Protein AF-A0ABD2UK25-F1 (afdb_monomer_lite)

Foldseek 3Di:
DDDDDDDDDDDVVVVVVCVVVVVVVVVVVCCVVCVVVVVVVVVVVVVPDDDDDDDPDDDDDDDPDDPDLVVAPDDPVLNVLQDWAADPVAADPVVNGRTDGDQQQNLVSVPRPLLCVCAPDDAQEERDPCVVSCVVCVVSRRPPRDDHDYDHDDDPPDDDADDPPVNVPDDDDPPD

Organism: NCBI:txid62892

Secondary structure (DSSP, 8-state):
--------PPPHHHHHHHHHHHHHHHHHHHHHHHTTHHHHHHHHTTTT---------PPPP---S---TTSS---HHHHHHHSPEEPTTS-BTTTTBSEE--SSSGGGGG-HHHHHHHT-S-TTSBPP--HHHHHHHHHTT--S------BPPPPTTPPPPPPTTGGGT-PPPS--

Radius of gyration: 30.19 Å; chains: 1; bounding box: 59×105×62 Å

pLDDT: mean 75.69, std 19.97, range [31.75, 96.38]

InterPro domains:
  IPR053223 Probable Methyltransferase [PTHR44067] (61-176)

Sequence (176 aa):
MDSPHKPRSFSPNLFFFFLLVSSNLLTFIISNTFKHSSCYLYQQTYNSIDTDIPLVVQPAETRDDDIQASDLDLPSELRAFASPHKLPFGFSTNFDSDSIIPPVGHPCTRFPDLLRRYMSYRVNGSCPDDEILGQKLLLKGCEPLPRRRCRPAAQQEYVEPYPLPESLWTTPSDSS

Structure (mmCIF, N/CA/C/O backbone):
data_AF-A0ABD2UK25-F1
#
_entry.id   AF-A0ABD2UK25-F1
#
loop_
_atom_site.group_PDB
_atom_site.id
_atom_site.type_symbol
_atom_site.label_atom_id
_atom_site.label_alt_id
_atom_site.label_comp_id
_atom_site.label_asym_id
_atom_site.label_entity_id
_atom_site.label_seq_id
_atom_site.pdbx_PDB_ins_code
_atom_site.Cartn_x
_atom_site.Cartn_y
_atom_site.Cartn_z
_atom_site.occupancy
_atom_site.B_iso_or_equiv
_atom_site.auth_seq_id
_atom_site.auth_comp_id
_atom_site.auth_asym_id
_atom_site.auth_atom_id
_atom_site.pdbx_PDB_model_num
ATOM 1 N N . MET A 1 1 ? 38.759 -78.161 -11.069 1.00 40.31 1 MET A N 1
ATOM 2 C CA . MET A 1 1 ? 39.644 -77.010 -11.348 1.00 40.31 1 MET A CA 1
ATOM 3 C C . MET A 1 1 ? 38.785 -75.767 -11.256 1.00 40.31 1 MET A C 1
ATOM 5 O O . MET A 1 1 ? 38.178 -75.380 -12.246 1.00 40.31 1 MET A O 1
ATOM 9 N N . ASP A 1 2 ? 38.684 -75.202 -10.059 1.00 49.16 2 ASP A N 1
ATOM 10 C CA . ASP A 1 2 ? 37.863 -74.021 -9.804 1.00 49.16 2 ASP A CA 1
ATOM 11 C C . ASP A 1 2 ? 38.728 -72.768 -9.947 1.00 49.16 2 ASP A C 1
ATOM 13 O O . ASP A 1 2 ? 39.775 -72.630 -9.313 1.00 49.16 2 ASP A O 1
ATOM 17 N N . SER A 1 3 ? 38.321 -71.890 -10.862 1.00 59.50 3 SER A N 1
ATOM 18 C CA . SER A 1 3 ? 38.990 -70.622 -11.146 1.00 59.50 3 SER A CA 1
ATOM 19 C C . SER A 1 3 ? 38.610 -69.591 -10.074 1.00 59.50 3 SER A C 1
ATOM 21 O O . SER A 1 3 ? 37.417 -69.396 -9.832 1.00 59.50 3 SER A O 1
ATOM 23 N N . PRO A 1 4 ? 39.565 -68.907 -9.418 1.00 62.66 4 PRO A N 1
ATOM 24 C CA . PRO A 1 4 ? 39.225 -67.911 -8.415 1.00 62.66 4 PRO A CA 1
ATOM 25 C C . PRO A 1 4 ? 38.798 -66.602 -9.094 1.00 62.66 4 PRO A C 1
ATOM 27 O O . PRO A 1 4 ? 39.593 -65.918 -9.742 1.00 62.66 4 PRO A O 1
ATOM 30 N N . HIS A 1 5 ? 37.528 -66.229 -8.921 1.00 60.03 5 HIS A N 1
ATOM 31 C CA . HIS A 1 5 ? 37.009 -64.925 -9.328 1.00 60.03 5 HIS A CA 1
ATOM 32 C C . HIS A 1 5 ? 37.685 -63.800 -8.529 1.00 60.03 5 HIS A C 1
ATOM 34 O O . HIS A 1 5 ? 37.494 -63.656 -7.323 1.00 60.03 5 HIS A O 1
ATOM 40 N N . LYS A 1 6 ? 38.466 -62.972 -9.226 1.00 63.38 6 LYS A N 1
ATOM 41 C CA . LYS A 1 6 ? 39.074 -61.749 -8.691 1.00 63.38 6 LYS A CA 1
ATOM 42 C C . LYS A 1 6 ? 37.993 -60.665 -8.528 1.00 63.38 6 LYS A C 1
ATOM 44 O O . LYS A 1 6 ? 37.361 -60.319 -9.530 1.00 63.38 6 LYS A O 1
ATOM 49 N N . PRO A 1 7 ? 37.770 -60.094 -7.330 1.00 61.59 7 PRO A N 1
ATOM 50 C CA . PRO A 1 7 ? 36.804 -59.014 -7.169 1.00 61.59 7 PRO A CA 1
ATOM 51 C C . PRO A 1 7 ? 37.306 -57.748 -7.874 1.00 61.59 7 PRO A C 1
ATOM 53 O O . PRO A 1 7 ? 38.474 -57.360 -7.771 1.00 61.59 7 PRO A O 1
ATOM 56 N N . ARG A 1 8 ? 36.414 -57.117 -8.641 1.00 65.06 8 ARG A N 1
ATOM 57 C CA . ARG A 1 8 ? 36.687 -55.907 -9.423 1.00 65.06 8 ARG A CA 1
ATOM 58 C C . ARG A 1 8 ? 36.853 -54.733 -8.451 1.00 65.06 8 ARG A C 1
ATOM 60 O O . ARG A 1 8 ? 35.899 -54.349 -7.785 1.00 65.06 8 ARG 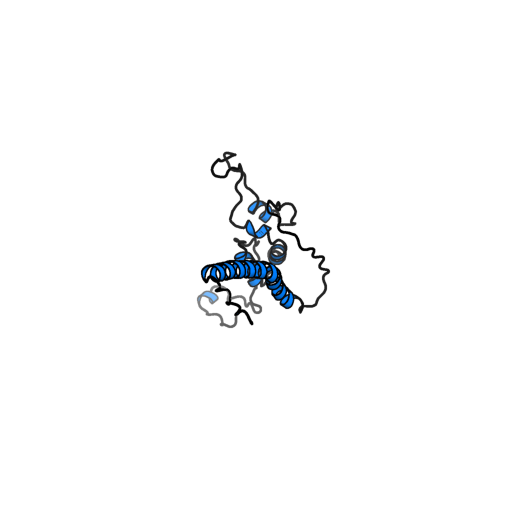A O 1
ATOM 67 N N . SER A 1 9 ? 38.069 -54.197 -8.349 1.00 64.31 9 SER A N 1
ATOM 68 C CA . SER A 1 9 ? 38.365 -53.032 -7.507 1.00 64.31 9 SER A CA 1
ATOM 69 C C . SER A 1 9 ? 37.620 -51.806 -8.040 1.00 64.31 9 SER A C 1
ATOM 71 O O . SER A 1 9 ? 37.816 -51.409 -9.192 1.00 64.31 9 SER A O 1
ATOM 73 N N . PHE A 1 10 ? 36.722 -51.246 -7.229 1.00 66.00 10 PHE A N 1
ATOM 74 C CA . PHE A 1 10 ? 35.981 -50.031 -7.555 1.00 66.00 10 PHE A CA 1
ATOM 75 C C . PHE A 1 10 ? 36.923 -48.824 -7.472 1.00 66.00 10 PHE A C 1
ATOM 77 O O . PHE A 1 10 ? 37.557 -48.592 -6.445 1.00 66.00 10 PHE A O 1
ATOM 84 N N . SER A 1 11 ? 37.025 -48.052 -8.557 1.00 79.12 11 SER A N 1
ATOM 85 C CA . SER A 1 11 ? 37.826 -46.824 -8.574 1.00 79.12 11 SER A CA 1
ATOM 86 C C . SER A 1 11 ? 37.190 -45.776 -7.647 1.00 79.12 11 SER A C 1
ATOM 88 O O . SER A 1 11 ? 36.025 -45.426 -7.862 1.00 79.12 11 SER A O 1
ATOM 90 N N . PRO A 1 12 ? 37.917 -45.232 -6.653 1.00 82.00 12 PRO A N 1
ATOM 91 C CA . PRO A 1 12 ? 37.366 -44.257 -5.708 1.00 82.00 12 PRO A CA 1
ATOM 92 C C . PRO A 1 12 ? 36.880 -42.982 -6.412 1.00 82.00 12 PRO A C 1
ATOM 94 O O . PRO A 1 12 ? 35.867 -42.409 -6.027 1.00 82.00 12 PRO A O 1
ATOM 97 N N . ASN A 1 13 ? 37.524 -42.588 -7.514 1.00 81.94 13 ASN A N 1
ATOM 98 C CA . ASN A 1 13 ? 37.123 -41.425 -8.311 1.00 81.94 13 ASN A CA 1
ATOM 99 C C . ASN A 1 13 ? 35.741 -41.602 -8.956 1.00 81.94 13 ASN A C 1
ATOM 101 O O . ASN A 1 13 ? 34.966 -40.652 -9.036 1.00 81.94 13 ASN A O 1
ATOM 105 N N . LEU A 1 14 ? 35.411 -42.826 -9.379 1.00 86.25 14 LEU A N 1
ATOM 106 C CA . LEU A 1 14 ? 34.099 -43.141 -9.942 1.00 86.25 14 LEU A CA 1
ATOM 107 C C . LEU A 1 14 ? 33.012 -43.055 -8.860 1.00 86.25 14 LEU A C 1
ATOM 109 O O . LEU A 1 14 ? 31.930 -42.533 -9.112 1.00 86.25 14 LEU A O 1
ATOM 113 N N . PHE A 1 15 ? 33.321 -43.509 -7.643 1.00 87.62 15 PHE A N 1
ATOM 114 C CA . PHE A 1 15 ? 32.422 -43.403 -6.494 1.00 87.62 15 PHE A CA 1
ATOM 115 C C . PHE A 1 15 ? 32.132 -41.942 -6.115 1.00 87.62 15 PHE A C 1
ATOM 117 O O . PHE A 1 15 ? 30.970 -41.582 -5.942 1.00 87.62 15 PHE A O 1
ATOM 124 N N . PHE A 1 16 ? 33.154 -41.078 -6.066 1.00 90.50 16 PHE A N 1
ATOM 125 C CA . PHE A 1 16 ? 32.960 -39.646 -5.802 1.00 90.50 16 PHE A CA 1
ATOM 126 C C . PHE A 1 16 ? 32.147 -38.948 -6.892 1.00 90.50 16 PHE A C 1
ATOM 128 O O . PHE A 1 16 ? 31.302 -38.112 -6.577 1.00 90.50 16 PHE A O 1
ATOM 135 N N . PHE A 1 17 ? 32.355 -39.314 -8.160 1.00 91.75 17 PHE A N 1
ATOM 136 C CA . PHE A 1 17 ? 31.560 -38.780 -9.263 1.00 91.75 17 PHE A CA 1
ATOM 137 C C . PHE A 1 17 ? 30.083 -39.174 -9.134 1.00 91.75 17 PHE A C 1
ATOM 139 O O . PHE A 1 17 ? 29.209 -38.314 -9.229 1.00 91.75 17 PHE A O 1
ATOM 146 N N . PHE A 1 18 ? 29.795 -40.448 -8.840 1.00 92.88 18 PHE A N 1
ATOM 147 C CA . PHE A 1 18 ? 28.425 -40.897 -8.594 1.00 92.88 18 PHE A CA 1
ATOM 148 C C . PHE A 1 18 ? 27.793 -40.201 -7.389 1.00 92.88 18 PHE A C 1
ATOM 150 O O . PHE A 1 18 ? 26.651 -39.771 -7.506 1.00 92.88 18 PHE A O 1
ATOM 157 N N . LEU A 1 19 ? 28.527 -40.018 -6.285 1.00 93.38 19 LEU A N 1
ATOM 158 C CA . LEU A 1 19 ? 28.047 -39.269 -5.118 1.00 93.38 19 LEU A CA 1
ATOM 159 C C . LEU A 1 19 ? 27.708 -37.812 -5.452 1.00 93.38 19 LEU A C 1
ATOM 161 O O . LEU A 1 19 ? 26.673 -37.306 -5.018 1.00 93.38 19 LEU A O 1
ATOM 165 N N . LEU A 1 20 ? 28.560 -37.135 -6.227 1.00 94.12 20 LEU A N 1
ATOM 166 C CA . LEU A 1 20 ? 28.322 -35.756 -6.653 1.00 94.12 20 LEU A CA 1
ATOM 167 C C . LEU A 1 20 ? 27.072 -35.663 -7.528 1.00 94.12 20 LEU A C 1
ATOM 169 O O . LEU A 1 20 ? 26.199 -34.837 -7.265 1.00 94.12 20 LEU A O 1
ATOM 173 N N . VAL A 1 21 ? 26.954 -36.524 -8.538 1.00 94.25 21 VAL A N 1
ATOM 174 C CA . VAL A 1 21 ? 25.808 -36.510 -9.455 1.00 94.25 21 VAL A CA 1
ATOM 175 C C . VAL A 1 21 ? 24.521 -36.900 -8.730 1.00 94.25 21 VAL A C 1
ATOM 177 O O . VAL A 1 21 ? 23.510 -36.222 -8.893 1.00 94.25 21 VAL A O 1
ATOM 180 N N . SER A 1 22 ? 24.544 -37.932 -7.881 1.00 92.81 22 SER A N 1
ATOM 181 C CA . SER A 1 22 ? 23.357 -38.367 -7.142 1.00 92.81 22 SER A CA 1
ATOM 182 C C . SER A 1 22 ? 22.902 -37.330 -6.124 1.00 92.81 22 SER A C 1
ATOM 184 O O . SER A 1 22 ? 21.705 -37.122 -5.985 1.00 92.81 22 SER A O 1
ATOM 186 N N . SER A 1 23 ? 23.831 -36.657 -5.435 1.00 94.12 23 SER A N 1
ATOM 187 C CA . SER A 1 23 ? 23.497 -35.603 -4.471 1.00 94.12 23 SER A CA 1
ATOM 188 C C . SER A 1 23 ? 22.835 -34.406 -5.159 1.00 94.12 23 SER A C 1
ATOM 190 O O . SER A 1 23 ? 21.764 -33.978 -4.738 1.00 94.12 23 SER A O 1
ATOM 192 N N . ASN A 1 24 ? 23.402 -33.927 -6.273 1.00 89.62 24 ASN A N 1
ATOM 193 C CA . ASN A 1 24 ? 22.835 -32.810 -7.037 1.00 89.62 24 ASN A CA 1
ATOM 194 C C . ASN A 1 24 ? 21.500 -33.166 -7.717 1.00 89.62 24 ASN A C 1
ATOM 196 O O . ASN A 1 24 ? 20.594 -32.338 -7.802 1.00 89.62 24 ASN A O 1
ATOM 200 N N . LEU A 1 25 ? 21.347 -34.407 -8.189 1.00 93.19 25 LEU A N 1
ATOM 201 C CA . LEU A 1 25 ? 20.084 -34.877 -8.756 1.00 93.19 25 LEU A CA 1
ATOM 202 C C . LEU A 1 25 ? 19.011 -35.033 -7.671 1.00 93.19 25 LEU A C 1
ATOM 204 O O . LEU A 1 25 ? 17.861 -34.653 -7.880 1.00 93.19 25 LEU A O 1
ATOM 208 N N . LEU A 1 26 ? 19.387 -35.544 -6.496 1.00 90.44 26 LEU A N 1
ATOM 209 C CA . LEU A 1 26 ? 18.488 -35.677 -5.356 1.00 90.44 26 LEU A CA 1
ATOM 210 C C . LEU A 1 26 ? 18.026 -34.305 -4.854 1.00 90.44 26 LEU A C 1
ATOM 212 O O . LEU A 1 26 ? 16.835 -34.125 -4.624 1.00 90.44 26 LEU A O 1
ATOM 216 N N . THR A 1 27 ? 18.919 -33.316 -4.740 1.00 87.12 27 THR A N 1
ATOM 217 C CA . THR A 1 27 ? 18.532 -31.948 -4.357 1.00 87.12 27 THR A CA 1
ATOM 218 C C . THR A 1 27 ? 17.627 -31.293 -5.397 1.00 87.12 27 THR A C 1
ATOM 220 O O . THR A 1 27 ? 16.666 -30.624 -5.015 1.00 87.12 27 THR A O 1
ATOM 223 N N . PHE A 1 28 ? 17.854 -31.518 -6.695 1.00 83.06 28 PHE A N 1
ATOM 224 C CA . PHE A 1 28 ? 16.953 -31.054 -7.755 1.00 83.06 28 PHE A CA 1
ATOM 225 C C . PHE A 1 28 ? 15.563 -31.705 -7.668 1.00 83.06 28 PHE A C 1
ATOM 227 O O . PHE A 1 28 ? 14.553 -31.007 -7.775 1.00 83.06 28 PHE A O 1
ATOM 234 N N . ILE A 1 29 ? 15.491 -33.019 -7.431 1.00 84.31 29 ILE A N 1
ATOM 235 C CA . ILE A 1 29 ? 14.219 -33.740 -7.278 1.00 84.31 29 ILE A CA 1
ATOM 236 C C . ILE A 1 29 ? 13.487 -33.258 -6.023 1.00 84.31 29 ILE A C 1
ATOM 238 O O . ILE A 1 29 ? 12.331 -32.869 -6.132 1.00 84.31 29 ILE A O 1
ATOM 242 N N . ILE A 1 30 ? 14.159 -33.193 -4.868 1.00 79.06 30 ILE A N 1
ATOM 243 C CA . ILE A 1 30 ? 13.594 -32.676 -3.610 1.00 79.06 30 ILE A CA 1
ATOM 244 C C . ILE A 1 30 ? 13.101 -31.236 -3.801 1.00 79.06 30 ILE A C 1
ATOM 246 O O . ILE A 1 30 ? 11.985 -30.906 -3.424 1.00 79.06 30 ILE A O 1
ATOM 250 N N . SER A 1 31 ? 13.869 -30.364 -4.449 1.00 73.12 31 SER A N 1
ATOM 251 C CA . SER A 1 31 ? 13.436 -28.976 -4.659 1.00 73.12 31 SER A CA 1
ATOM 252 C C . SER A 1 31 ? 12.188 -28.880 -5.539 1.00 73.12 31 SER A C 1
ATOM 254 O O . SER A 1 31 ? 11.350 -28.015 -5.311 1.00 73.12 31 SER A O 1
ATOM 256 N N . ASN A 1 32 ? 12.031 -29.762 -6.528 1.00 67.06 32 ASN A N 1
ATOM 257 C CA . ASN A 1 32 ? 10.848 -29.776 -7.391 1.00 67.06 32 ASN A CA 1
ATOM 258 C C . ASN A 1 32 ? 9.639 -30.461 -6.738 1.00 67.06 32 ASN A C 1
ATOM 260 O O . ASN A 1 32 ? 8.513 -30.009 -6.931 1.00 67.06 32 ASN A O 1
ATOM 264 N N . THR A 1 33 ? 9.846 -31.504 -5.930 1.00 68.50 33 THR A N 1
ATOM 265 C CA . THR A 1 33 ? 8.757 -32.196 -5.224 1.00 68.50 33 THR A CA 1
ATOM 266 C C . THR A 1 33 ? 8.276 -31.411 -4.002 1.00 68.50 33 THR A C 1
ATOM 268 O O . THR A 1 33 ? 7.072 -31.296 -3.781 1.00 68.50 33 THR A O 1
ATOM 271 N N . PHE A 1 34 ? 9.183 -30.787 -3.242 1.00 57.84 34 PHE A N 1
ATOM 272 C CA . PHE A 1 34 ? 8.847 -30.001 -2.049 1.00 57.84 34 PHE A CA 1
ATOM 273 C C . PHE A 1 34 ? 8.444 -28.550 -2.342 1.00 57.84 34 PHE A C 1
ATOM 275 O O . PHE A 1 34 ? 7.822 -27.927 -1.480 1.00 57.84 34 PHE A O 1
ATOM 282 N N . LYS A 1 35 ? 8.668 -28.023 -3.557 1.00 53.44 35 LYS A N 1
ATOM 283 C CA . LYS A 1 35 ? 8.042 -26.757 -3.994 1.00 53.44 35 LYS A CA 1
ATOM 284 C C . LYS A 1 35 ? 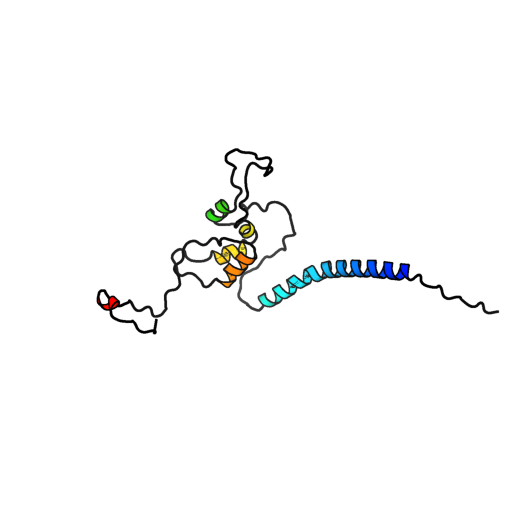6.507 -26.808 -3.942 1.00 53.44 35 LYS A C 1
ATOM 286 O O . LYS A 1 35 ? 5.888 -25.768 -3.743 1.00 53.44 35 LYS A O 1
ATOM 291 N N . HIS A 1 36 ? 5.902 -27.999 -4.009 1.00 49.06 36 HIS A N 1
ATOM 292 C CA . HIS A 1 36 ? 4.469 -28.185 -3.749 1.00 49.06 36 HIS A CA 1
ATOM 293 C C . HIS A 1 36 ? 4.108 -28.287 -2.254 1.00 49.06 36 HIS A C 1
ATOM 295 O O . HIS A 1 36 ? 2.992 -27.944 -1.871 1.00 49.06 36 HIS A O 1
ATOM 301 N N . SER A 1 37 ? 5.031 -28.707 -1.381 1.00 49.56 37 SER A N 1
ATOM 302 C CA . SER A 1 37 ? 4.729 -28.953 0.039 1.00 49.56 37 SER A CA 1
ATOM 303 C C . SER A 1 37 ? 4.737 -27.685 0.895 1.00 49.56 37 SER A C 1
ATOM 305 O O . SER A 1 37 ? 3.966 -27.602 1.851 1.00 49.56 37 SER A O 1
ATOM 307 N N . SER A 1 38 ? 5.557 -26.683 0.560 1.00 45.75 38 SER A N 1
ATOM 308 C CA . SER A 1 38 ? 5.567 -25.407 1.296 1.00 45.75 38 SER A CA 1
ATOM 309 C C . SER A 1 38 ? 4.277 -24.598 1.099 1.00 45.75 38 SER A C 1
ATOM 311 O O . SER A 1 38 ? 3.934 -23.786 1.954 1.00 45.75 38 SER A O 1
ATOM 313 N N . CYS A 1 39 ? 3.523 -24.848 0.018 1.00 48.75 39 CYS A N 1
ATOM 314 C CA . CYS A 1 39 ? 2.164 -24.315 -0.139 1.00 48.75 39 CYS A CA 1
ATOM 315 C C . CYS A 1 39 ? 1.115 -25.115 0.652 1.00 48.75 39 CYS A C 1
ATOM 317 O O . CYS A 1 39 ? 0.160 -24.528 1.158 1.00 48.75 39 CYS A O 1
ATOM 319 N N . TYR A 1 40 ? 1.302 -26.428 0.827 1.00 44.50 40 TYR A N 1
ATOM 320 C CA . TYR A 1 40 ? 0.295 -27.285 1.463 1.00 44.50 40 TYR A CA 1
ATOM 321 C C . TYR A 1 40 ? 0.131 -27.027 2.971 1.00 44.50 40 TYR A C 1
ATOM 323 O O . TYR A 1 40 ? -0.979 -27.117 3.495 1.00 44.50 40 TYR A O 1
ATOM 331 N N . LEU A 1 41 ? 1.204 -26.639 3.673 1.00 40.31 41 LEU A N 1
ATOM 332 C CA . LEU A 1 41 ? 1.106 -26.256 5.090 1.00 40.31 41 LEU A CA 1
ATOM 333 C C . LEU A 1 41 ? 0.521 -24.852 5.307 1.00 40.31 41 LEU A C 1
ATOM 335 O O . LEU A 1 41 ? -0.067 -24.608 6.357 1.00 40.31 41 LEU A O 1
ATOM 339 N N . TYR A 1 42 ? 0.609 -23.950 4.321 1.00 46.66 42 TYR A N 1
ATOM 340 C CA . TYR A 1 42 ? -0.107 -22.669 4.377 1.00 46.66 42 TYR A CA 1
ATOM 341 C C . TYR A 1 42 ? -1.616 -22.851 4.142 1.00 46.66 42 TYR A C 1
ATOM 343 O O . TYR A 1 42 ? -2.421 -22.114 4.703 1.00 46.66 42 TYR A O 1
ATOM 351 N N . GLN A 1 43 ? -2.019 -23.857 3.353 1.00 40.78 43 GLN A N 1
ATOM 352 C CA . GLN A 1 43 ? -3.435 -24.183 3.142 1.00 40.78 43 GLN A CA 1
ATOM 353 C C . GLN A 1 43 ? -4.095 -24.844 4.362 1.00 40.78 43 GLN A C 1
ATOM 355 O O . GLN A 1 43 ? -5.276 -24.606 4.607 1.00 40.78 43 GLN A O 1
ATOM 360 N N . GLN A 1 44 ? -3.370 -25.633 5.163 1.00 38.88 44 GLN A N 1
ATOM 361 C CA . GLN A 1 44 ? -3.981 -26.331 6.305 1.00 38.88 44 GLN A CA 1
ATOM 362 C C . GLN A 1 44 ? -4.433 -25.403 7.443 1.00 38.88 44 GLN A C 1
ATOM 364 O O . GLN A 1 44 ? -5.410 -25.718 8.114 1.00 38.88 44 GLN A O 1
ATOM 369 N N . THR A 1 45 ? -3.800 -24.245 7.644 1.00 35.91 45 THR A N 1
ATOM 370 C CA . THR A 1 45 ? -4.217 -23.285 8.685 1.00 35.91 45 THR A CA 1
ATOM 371 C C . THR A 1 45 ? -5.393 -22.394 8.277 1.00 35.91 45 THR A C 1
ATOM 373 O O . THR A 1 45 ? -5.973 -21.746 9.144 1.00 35.91 45 THR A O 1
ATOM 376 N N . TYR A 1 46 ? -5.795 -22.382 6.999 1.00 42.50 46 TYR A N 1
ATOM 377 C CA . TYR A 1 46 ? -6.925 -21.578 6.505 1.00 42.50 46 TYR A CA 1
ATOM 378 C C . TYR A 1 46 ? -8.244 -22.364 6.385 1.00 42.50 46 TYR A C 1
ATOM 380 O O . TYR A 1 46 ? -9.300 -21.757 6.246 1.00 42.50 46 TYR A O 1
ATOM 388 N N . ASN A 1 47 ? -8.203 -23.699 6.480 1.00 35.66 47 ASN A N 1
ATOM 389 C CA . ASN A 1 47 ? -9.380 -24.564 6.316 1.00 35.66 47 ASN A CA 1
ATOM 390 C C . ASN A 1 47 ? -10.196 -24.787 7.606 1.00 35.66 47 ASN A C 1
ATOM 392 O O . ASN A 1 47 ? -11.208 -25.479 7.560 1.00 35.66 47 ASN A O 1
ATOM 396 N N . SER A 1 48 ? -9.786 -24.220 8.746 1.00 37.91 48 SER A N 1
ATOM 397 C CA . SER A 1 48 ? -10.520 -24.350 10.020 1.00 37.91 48 SER A CA 1
ATOM 398 C C . SER A 1 48 ? -11.411 -23.149 10.355 1.00 37.91 48 SER A C 1
ATOM 400 O O . SER A 1 48 ? -11.967 -23.103 11.448 1.00 37.91 48 SER A O 1
ATOM 402 N N . ILE A 1 49 ? -11.556 -22.174 9.451 1.00 39.72 49 ILE A N 1
ATOM 403 C CA . ILE A 1 49 ? -12.515 -21.075 9.616 1.00 39.72 49 ILE A CA 1
ATOM 404 C C . ILE A 1 49 ? -13.582 -21.229 8.535 1.00 39.72 49 ILE A C 1
ATOM 406 O O . ILE A 1 49 ? -13.486 -20.696 7.434 1.00 39.72 49 ILE A O 1
ATOM 410 N N . ASP A 1 50 ? -14.563 -22.053 8.881 1.00 36.59 50 ASP A N 1
ATOM 411 C CA . ASP A 1 50 ? -15.830 -22.224 8.187 1.00 36.59 50 ASP A CA 1
ATOM 412 C C . ASP A 1 50 ? -16.628 -20.911 8.244 1.00 36.59 50 ASP A C 1
ATOM 414 O O . ASP A 1 50 ? -16.870 -20.382 9.331 1.00 36.59 50 ASP A O 1
ATOM 418 N N . THR A 1 51 ? -16.942 -20.335 7.079 1.00 37.12 51 THR A N 1
ATOM 419 C CA . THR A 1 51 ? -18.197 -19.620 6.761 1.00 37.12 51 THR A CA 1
ATOM 420 C C . THR A 1 51 ? -18.170 -19.123 5.303 1.00 37.12 51 THR A C 1
ATOM 422 O O . THR A 1 51 ? -17.540 -18.122 4.966 1.00 37.12 51 THR A O 1
ATOM 425 N N . ASP A 1 52 ? -18.844 -19.891 4.441 1.00 44.72 52 ASP A N 1
ATOM 426 C CA . ASP A 1 52 ? -19.548 -19.534 3.193 1.00 44.72 52 ASP A CA 1
ATOM 427 C C . ASP A 1 52 ? -19.070 -18.341 2.336 1.00 44.72 52 ASP A C 1
ATOM 429 O O . ASP A 1 52 ? -19.615 -17.249 2.470 1.00 44.72 52 ASP A O 1
ATOM 433 N N . ILE A 1 53 ? -18.207 -18.579 1.327 1.00 35.50 53 ILE A N 1
ATOM 434 C CA . ILE A 1 53 ? -18.197 -17.863 0.019 1.00 35.50 53 ILE A CA 1
ATOM 435 C C . ILE A 1 53 ? -17.624 -18.812 -1.071 1.00 35.50 53 ILE A C 1
ATOM 437 O O . ILE A 1 53 ? -16.580 -19.424 -0.830 1.00 35.50 53 ILE A O 1
ATOM 441 N N . PRO A 1 54 ? -18.231 -18.964 -2.274 1.00 36.06 54 PRO A N 1
ATOM 442 C CA . PRO A 1 54 ? -17.760 -19.919 -3.280 1.00 36.06 54 PRO A CA 1
ATOM 443 C C . PRO A 1 54 ? -16.449 -19.446 -3.927 1.00 36.06 54 PRO A C 1
ATOM 445 O O . PRO A 1 54 ? -16.399 -18.430 -4.618 1.00 36.06 54 PRO A O 1
ATOM 448 N N . LEU A 1 55 ? -15.378 -20.210 -3.704 1.00 35.69 55 LEU A N 1
ATOM 449 C CA . LEU A 1 55 ? -14.026 -19.939 -4.184 1.00 35.69 55 LEU A CA 1
ATOM 450 C C . LEU A 1 55 ? -13.761 -20.763 -5.458 1.00 35.69 55 LEU A C 1
ATOM 452 O O . LEU A 1 55 ? -13.320 -21.909 -5.395 1.00 35.69 55 LEU A O 1
ATOM 456 N N . VAL A 1 56 ? -14.036 -20.198 -6.636 1.00 39.12 56 VAL A N 1
ATOM 457 C CA . VAL A 1 56 ? -13.485 -20.735 -7.891 1.00 39.12 56 VAL A CA 1
ATOM 458 C C . VAL A 1 56 ? -12.041 -20.250 -7.985 1.00 39.12 56 VAL A C 1
ATOM 460 O O . VAL A 1 56 ? -11.785 -19.122 -8.394 1.00 39.12 56 VAL A O 1
ATOM 463 N N . VAL A 1 57 ? -11.092 -21.089 -7.570 1.00 40.03 57 VAL A N 1
ATOM 464 C CA . VAL A 1 57 ? -9.655 -20.862 -7.776 1.00 40.03 57 VAL A CA 1
ATOM 465 C C . VAL A 1 57 ? -9.148 -21.886 -8.774 1.00 40.03 57 VAL A C 1
ATOM 467 O O . VAL A 1 57 ? -9.064 -23.075 -8.477 1.00 40.03 57 VAL A O 1
ATOM 470 N N . GLN A 1 58 ? -8.799 -21.408 -9.965 1.00 34.66 58 GLN A N 1
ATOM 471 C CA . GLN A 1 58 ? -7.837 -22.093 -10.821 1.00 34.66 58 GLN A CA 1
ATOM 472 C C . GLN A 1 58 ? -6.440 -2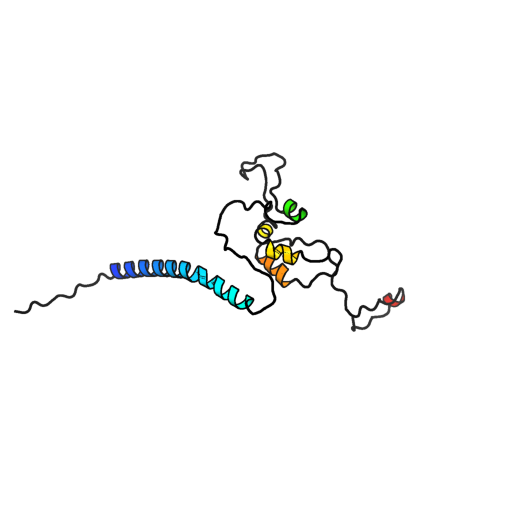1.532 -10.507 1.00 34.66 58 GLN A C 1
ATOM 474 O O . GLN A 1 58 ? -6.316 -20.322 -10.294 1.00 34.66 58 GLN A O 1
ATOM 479 N N . PRO A 1 59 ? -5.387 -22.367 -10.454 1.00 36.75 59 PRO A N 1
ATOM 480 C CA . PRO A 1 59 ? -4.030 -21.892 -10.233 1.00 36.75 59 PRO A CA 1
ATOM 481 C C . PRO A 1 59 ? -3.504 -21.260 -11.526 1.00 36.75 59 PRO A C 1
ATOM 483 O O . PRO A 1 59 ? -3.388 -21.936 -12.545 1.00 36.75 59 PRO A O 1
ATOM 486 N N . ALA A 1 60 ? -3.194 -19.964 -11.487 1.00 34.50 60 ALA A N 1
ATOM 487 C CA . ALA A 1 60 ? -2.517 -19.287 -12.583 1.00 34.50 60 ALA A CA 1
ATOM 488 C C . ALA A 1 60 ? -1.032 -19.683 -12.599 1.00 34.50 60 ALA A C 1
ATOM 490 O O . ALA A 1 60 ? -0.308 -19.486 -11.620 1.00 34.50 60 ALA A O 1
ATOM 491 N N . GLU A 1 61 ? -0.608 -20.260 -13.720 1.00 31.75 61 GLU A N 1
ATOM 492 C CA . GLU A 1 61 ? 0.785 -20.530 -14.057 1.00 31.75 61 GLU A CA 1
ATOM 493 C C . GLU A 1 61 ? 1.609 -19.235 -14.091 1.00 31.75 61 GLU A C 1
ATOM 495 O O . GLU A 1 61 ? 1.133 -18.175 -14.500 1.00 31.75 61 GLU A O 1
ATOM 500 N N . THR A 1 62 ? 2.875 -19.347 -13.692 1.00 40.19 62 THR A N 1
ATOM 501 C CA . THR A 1 62 ? 3.926 -18.345 -13.900 1.00 40.19 62 THR A CA 1
ATOM 502 C C . THR A 1 62 ? 3.955 -17.899 -15.363 1.00 40.19 62 THR A C 1
ATOM 504 O O . THR A 1 62 ? 4.391 -18.650 -16.235 1.00 40.19 62 THR A O 1
ATOM 507 N N . ARG A 1 63 ? 3.516 -16.665 -15.616 1.00 33.88 63 ARG A N 1
ATOM 508 C CA . ARG A 1 63 ? 3.843 -15.905 -16.821 1.00 33.88 63 ARG A CA 1
ATOM 509 C C . ARG A 1 63 ? 4.630 -14.673 -16.400 1.00 33.88 63 ARG A C 1
ATOM 511 O O . ARG A 1 63 ? 4.117 -13.832 -15.663 1.00 33.88 63 ARG A O 1
ATOM 518 N N . ASP A 1 64 ? 5.886 -14.642 -16.829 1.00 43.09 64 ASP A N 1
ATOM 519 C CA . ASP A 1 64 ? 6.641 -13.406 -16.976 1.00 43.09 64 ASP A CA 1
ATOM 520 C C . ASP A 1 64 ? 5.934 -12.502 -18.002 1.00 43.09 64 ASP A C 1
ATOM 522 O O . ASP A 1 64 ? 5.232 -12.983 -18.893 1.00 43.09 64 ASP A O 1
ATOM 526 N N . ASP A 1 65 ? 6.160 -11.203 -17.827 1.00 40.28 65 ASP A N 1
ATOM 527 C CA . ASP A 1 65 ? 5.742 -10.072 -18.657 1.00 40.28 65 ASP A CA 1
ATOM 528 C C . ASP A 1 65 ? 4.297 -9.567 -18.488 1.00 40.28 65 ASP A C 1
ATOM 530 O O . ASP A 1 65 ? 3.314 -10.111 -18.981 1.00 40.28 65 ASP A O 1
ATOM 534 N N . ASP A 1 66 ? 4.227 -8.432 -17.785 1.00 43.41 66 ASP A N 1
ATOM 535 C CA . ASP A 1 66 ? 3.210 -7.391 -17.929 1.00 43.41 66 ASP A CA 1
ATOM 536 C C . ASP A 1 66 ? 1.753 -7.849 -17.731 1.00 43.41 66 ASP A C 1
ATOM 538 O O . ASP A 1 66 ? 0.905 -7.749 -18.619 1.00 43.41 66 ASP A O 1
ATOM 542 N N . ILE A 1 67 ? 1.406 -8.275 -16.504 1.00 46.28 67 ILE A N 1
ATOM 543 C CA . ILE A 1 67 ? 0.017 -8.123 -16.043 1.00 46.28 67 ILE A CA 1
ATOM 544 C C . ILE A 1 67 ? -0.224 -6.623 -15.912 1.00 46.28 67 ILE A C 1
ATOM 546 O O . ILE A 1 67 ? -0.033 -6.004 -14.862 1.00 46.28 67 ILE A O 1
ATOM 550 N N . GLN A 1 68 ? -0.598 -6.046 -17.043 1.00 49.16 68 GLN A N 1
ATOM 551 C CA . GLN A 1 68 ? -1.027 -4.682 -17.204 1.00 49.16 68 GLN A CA 1
ATOM 552 C C . GLN A 1 68 ? -2.067 -4.426 -16.110 1.00 49.16 68 GLN A C 1
ATOM 554 O O . GLN A 1 68 ? -3.097 -5.101 -16.031 1.00 49.16 68 GLN A O 1
ATOM 559 N N . ALA A 1 69 ? -1.797 -3.454 -15.234 1.00 49.72 69 ALA A N 1
ATOM 560 C CA . ALA A 1 69 ? -2.669 -3.061 -14.120 1.00 49.72 69 ALA A CA 1
ATOM 561 C C . ALA A 1 69 ? -4.104 -2.661 -14.556 1.00 49.72 69 ALA A C 1
ATOM 563 O O . ALA A 1 69 ? -4.914 -2.239 -13.730 1.00 49.72 69 ALA A O 1
ATOM 564 N N . SER A 1 70 ? -4.412 -2.764 -15.854 1.00 49.16 70 SER A N 1
ATOM 565 C CA . SER A 1 70 ? -5.709 -2.588 -16.486 1.00 49.16 70 SER A CA 1
ATOM 566 C C . SER A 1 70 ? -6.740 -3.665 -16.141 1.00 49.16 70 SER A C 1
ATOM 568 O O . SER A 1 70 ? -7.906 -3.292 -16.041 1.00 49.16 70 SER A O 1
ATOM 570 N N . ASP A 1 71 ? -6.345 -4.929 -15.928 1.00 56.50 71 ASP A N 1
ATOM 571 C CA . ASP A 1 71 ? -7.294 -6.053 -15.734 1.00 56.50 71 ASP A CA 1
ATOM 572 C C . ASP A 1 71 ? -7.738 -6.251 -14.272 1.00 56.50 71 ASP A C 1
ATOM 574 O O . ASP A 1 71 ? -8.695 -6.953 -13.958 1.00 56.50 71 ASP A O 1
ATOM 578 N N . LEU A 1 72 ? -7.063 -5.580 -13.341 1.00 64.06 72 LEU A N 1
ATOM 579 C CA . LEU A 1 72 ? -7.441 -5.587 -11.936 1.00 64.06 72 LEU A CA 1
ATOM 580 C C . LEU A 1 72 ? -8.321 -4.375 -11.645 1.00 64.06 72 LEU A C 1
ATOM 582 O O . LEU A 1 72 ? -7.936 -3.244 -11.959 1.00 64.06 72 LEU A O 1
ATOM 586 N N . ASP A 1 73 ? -9.472 -4.606 -11.010 1.00 73.56 73 ASP A N 1
ATOM 587 C CA . ASP A 1 73 ? -10.366 -3.576 -10.458 1.00 73.56 73 ASP A CA 1
ATOM 588 C C . ASP A 1 73 ? -9.685 -2.859 -9.273 1.00 73.56 73 ASP A C 1
ATOM 590 O O . ASP A 1 73 ? -9.997 -3.048 -8.096 1.00 73.56 73 ASP A O 1
ATOM 594 N N . LEU A 1 74 ? -8.615 -2.132 -9.597 1.00 77.44 74 LEU A N 1
ATOM 595 C CA . LEU A 1 74 ? -7.810 -1.327 -8.697 1.00 77.44 74 LEU A CA 1
ATOM 596 C C . LEU A 1 74 ? -8.330 0.116 -8.719 1.00 77.44 74 LEU A C 1
ATOM 598 O O . LEU A 1 74 ? -8.682 0.625 -9.788 1.00 77.44 74 LEU A O 1
ATOM 602 N N . PRO A 1 75 ? -8.290 0.824 -7.577 1.00 81.50 75 PRO A N 1
ATOM 603 C CA . PRO A 1 75 ? -8.624 2.240 -7.524 1.00 81.50 75 PRO A CA 1
ATOM 604 C C . PRO A 1 75 ? -7.797 3.048 -8.528 1.00 81.50 75 PRO A C 1
ATOM 606 O O . PRO A 1 75 ? -6.588 2.840 -8.662 1.00 81.50 75 PRO A O 1
ATOM 609 N N . SER A 1 76 ? -8.433 4.024 -9.175 1.00 84.06 76 SER A N 1
ATOM 610 C CA . SER A 1 76 ? -7.799 4.895 -10.173 1.00 84.06 76 SER A CA 1
ATOM 611 C C . SER A 1 76 ? -6.551 5.612 -9.648 1.00 84.06 76 SER A C 1
ATOM 613 O O . SER A 1 76 ? -5.575 5.734 -10.378 1.00 84.06 76 SER A O 1
ATOM 615 N N . GLU A 1 77 ? -6.552 6.019 -8.376 1.00 83.25 77 GLU A N 1
ATOM 616 C CA . GLU A 1 77 ? -5.424 6.674 -7.694 1.00 83.25 77 GLU A CA 1
ATOM 617 C C . GLU A 1 77 ? -4.176 5.779 -7.686 1.00 83.25 77 GLU A C 1
ATOM 619 O O . GLU A 1 77 ? -3.071 6.205 -8.012 1.00 83.25 77 GLU A O 1
ATOM 624 N N . LEU A 1 78 ? -4.366 4.508 -7.316 1.00 83.56 78 LEU A N 1
ATOM 625 C CA . LEU A 1 78 ? -3.283 3.540 -7.217 1.00 83.56 78 LEU A CA 1
ATOM 626 C C . LEU A 1 78 ? -2.817 3.117 -8.603 1.00 83.56 78 LEU A C 1
ATOM 628 O O . LEU A 1 78 ? -1.622 2.942 -8.817 1.00 83.56 78 LEU A O 1
ATOM 632 N N . ARG A 1 79 ? -3.752 2.982 -9.549 1.00 84.56 79 ARG A N 1
ATOM 633 C CA . ARG A 1 79 ? -3.417 2.727 -10.947 1.00 84.56 79 ARG A CA 1
ATOM 634 C C . ARG A 1 79 ? -2.559 3.861 -11.500 1.00 84.56 79 ARG A C 1
ATOM 636 O O . ARG A 1 79 ? -1.518 3.574 -12.069 1.00 84.56 79 ARG A O 1
ATOM 643 N N . ALA A 1 80 ? -2.941 5.118 -11.276 1.00 86.75 80 ALA A N 1
ATOM 644 C CA . ALA A 1 80 ? -2.149 6.272 -11.687 1.00 86.75 80 ALA A CA 1
ATOM 645 C C . ALA A 1 80 ? -0.755 6.244 -11.045 1.00 86.75 80 ALA A C 1
ATOM 647 O O . ALA A 1 80 ? 0.239 6.336 -11.758 1.00 86.75 80 ALA A O 1
ATOM 648 N N . PHE A 1 81 ? -0.677 6.011 -9.731 1.00 86.31 81 PHE A N 1
ATOM 649 C CA . PHE A 1 81 ? 0.591 5.958 -9.005 1.00 86.31 81 PHE A CA 1
ATOM 650 C C . PHE A 1 81 ? 1.514 4.824 -9.466 1.00 86.31 81 PHE A C 1
ATOM 652 O O . PHE A 1 81 ? 2.697 5.062 -9.653 1.00 86.31 81 PHE A O 1
ATOM 659 N N . ALA A 1 82 ? 1.002 3.606 -9.656 1.00 85.81 82 ALA A N 1
ATOM 660 C CA . ALA A 1 82 ? 1.811 2.434 -9.999 1.00 85.81 82 ALA A CA 1
ATOM 661 C C . ALA A 1 82 ? 2.050 2.262 -11.511 1.00 85.81 82 ALA A C 1
ATOM 663 O O . ALA A 1 82 ? 2.847 1.407 -11.911 1.00 85.81 82 ALA A O 1
ATOM 664 N N . SER A 1 83 ? 1.339 3.026 -12.349 1.00 87.19 83 SER A N 1
ATOM 665 C CA . SER A 1 83 ? 1.461 2.960 -13.807 1.00 87.19 83 SER A CA 1
ATOM 666 C C . SER A 1 83 ? 2.762 3.588 -14.328 1.00 87.19 83 SER A C 1
ATOM 668 O O . SER A 1 83 ? 3.351 4.446 -13.662 1.00 87.19 83 SER A O 1
ATOM 670 N N . PRO A 1 84 ? 3.220 3.192 -15.529 1.00 90.69 84 PRO A N 1
ATOM 671 C CA . PRO A 1 84 ? 4.355 3.836 -16.181 1.00 90.69 84 PRO A CA 1
ATOM 672 C C . PRO A 1 84 ? 4.090 5.330 -16.431 1.00 90.69 84 PRO A C 1
ATOM 674 O O . PRO A 1 84 ? 3.084 5.703 -17.035 1.00 90.69 84 PRO A O 1
ATOM 677 N N . HIS A 1 85 ? 5.014 6.189 -16.004 1.00 91.75 85 HIS A N 1
ATOM 678 C CA . HIS A 1 85 ? 4.950 7.638 -16.204 1.00 91.75 85 HIS A CA 1
ATOM 679 C C . HIS A 1 85 ? 5.827 8.051 -17.383 1.00 91.75 85 HIS A C 1
ATOM 681 O O . HIS A 1 85 ? 6.996 7.680 -17.439 1.00 91.75 85 HIS A O 1
ATOM 687 N N . LYS A 1 86 ? 5.301 8.844 -18.320 1.00 94.75 86 LYS A N 1
ATOM 688 C CA . LYS A 1 86 ? 6.082 9.321 -19.472 1.00 94.75 86 LYS A CA 1
ATOM 689 C C . LYS A 1 86 ? 7.230 10.234 -19.034 1.00 94.75 86 LYS A C 1
ATOM 691 O O . LYS A 1 86 ? 7.062 11.097 -18.173 1.00 94.75 86 LYS A O 1
ATOM 696 N N . LEU A 1 87 ? 8.390 10.049 -19.656 1.00 94.56 87 LEU A N 1
ATOM 697 C CA . LEU A 1 87 ? 9.569 10.877 -19.431 1.00 94.56 87 LEU A CA 1
ATOM 698 C C . LEU A 1 87 ? 9.399 12.245 -20.119 1.00 94.56 87 LEU A C 1
ATOM 700 O O . LEU A 1 87 ? 8.906 12.304 -21.248 1.00 94.56 87 LEU A O 1
ATOM 704 N N . PRO A 1 88 ? 9.849 13.351 -19.494 1.00 94.06 88 PRO A N 1
ATOM 705 C CA . PRO A 1 88 ? 9.643 14.704 -20.022 1.00 94.06 88 PRO A CA 1
ATOM 706 C C . PRO A 1 88 ? 10.345 14.953 -21.365 1.00 94.06 88 PRO A C 1
ATOM 708 O O . PRO A 1 88 ? 9.904 15.798 -22.138 1.00 94.06 88 PRO A O 1
ATOM 711 N N . PHE A 1 89 ? 11.419 14.212 -21.654 1.00 94.62 89 PHE A N 1
ATOM 712 C CA . PHE A 1 89 ? 12.199 14.326 -22.891 1.00 94.62 89 PHE A CA 1
ATOM 713 C C . PHE A 1 89 ? 11.997 13.138 -23.847 1.00 94.62 89 PHE A C 1
ATOM 715 O O . PHE A 1 89 ? 12.753 12.986 -24.802 1.00 94.62 89 PHE A O 1
ATOM 722 N N . GLY A 1 90 ? 10.985 12.297 -23.608 1.00 94.75 90 GLY A N 1
ATOM 723 C CA . GLY A 1 90 ? 10.732 11.098 -24.405 1.00 94.75 90 GLY A CA 1
ATOM 724 C C . GLY A 1 90 ? 11.728 9.973 -24.122 1.00 94.75 90 GLY A C 1
ATOM 725 O O . GLY A 1 90 ? 12.104 9.739 -22.974 1.00 94.75 90 GLY A O 1
ATOM 726 N N . PHE A 1 91 ? 12.118 9.244 -25.168 1.00 96.38 91 PHE A N 1
ATOM 727 C CA . PHE A 1 91 ? 12.957 8.053 -25.055 1.00 96.38 91 PHE A CA 1
ATOM 728 C C . PHE A 1 91 ? 14.337 8.362 -24.456 1.00 96.38 91 PHE A C 1
ATOM 730 O O . PHE A 1 91 ? 15.040 9.264 -24.914 1.00 96.38 91 PHE A O 1
ATOM 737 N N . SER A 1 92 ? 14.749 7.574 -23.462 1.00 94.44 92 SER A N 1
ATOM 738 C CA . SER A 1 92 ? 16.080 7.648 -22.864 1.00 94.44 92 SER A CA 1
ATOM 739 C C . SER A 1 92 ? 16.818 6.327 -23.030 1.00 94.44 92 SER A C 1
ATOM 741 O O . SER A 1 92 ? 16.319 5.283 -22.625 1.00 94.44 92 SER A O 1
ATOM 743 N N . THR A 1 93 ? 18.056 6.378 -23.522 1.00 95.00 93 THR A N 1
ATOM 744 C CA . THR A 1 93 ? 18.928 5.197 -23.640 1.00 95.00 93 THR A CA 1
ATOM 745 C C . THR A 1 93 ? 19.297 4.577 -22.289 1.00 95.00 93 THR A C 1
ATOM 747 O O . THR A 1 93 ? 19.674 3.416 -22.244 1.00 95.00 93 THR A O 1
ATOM 750 N N . ASN A 1 94 ? 19.195 5.327 -21.183 1.00 91.75 94 ASN A N 1
ATOM 751 C CA . ASN A 1 94 ? 19.484 4.812 -19.838 1.00 91.75 94 ASN A CA 1
ATOM 752 C C . ASN A 1 94 ? 18.374 3.893 -19.311 1.00 91.75 94 ASN A C 1
ATOM 754 O O . ASN A 1 94 ? 18.647 2.984 -18.534 1.00 91.75 94 ASN A O 1
ATOM 758 N N . PHE A 1 95 ? 17.128 4.162 -19.710 1.00 89.75 95 PHE A N 1
ATOM 759 C CA . PHE A 1 95 ? 15.943 3.405 -19.298 1.00 89.75 95 PHE A CA 1
ATOM 760 C C . PHE A 1 95 ? 15.402 2.506 -20.415 1.00 89.75 95 PHE A C 1
ATOM 762 O O . PHE A 1 95 ? 14.413 1.813 -20.195 1.00 89.75 95 PHE A O 1
ATOM 769 N N . ASP A 1 96 ? 16.008 2.574 -21.605 1.00 94.31 96 ASP A N 1
ATOM 770 C CA . ASP A 1 96 ? 15.578 1.907 -22.841 1.00 94.31 96 ASP A CA 1
ATOM 771 C C . ASP A 1 96 ? 14.069 2.050 -23.119 1.00 94.31 96 ASP A C 1
ATOM 773 O O . ASP A 1 96 ? 13.384 1.144 -23.586 1.00 94.31 96 ASP A O 1
ATOM 777 N N . SER A 1 97 ? 13.507 3.199 -22.743 1.00 95.06 97 SER A N 1
ATOM 778 C CA . SER A 1 97 ? 12.068 3.446 -22.772 1.00 95.06 97 SER A CA 1
ATOM 779 C C . SER A 1 97 ? 11.763 4.942 -22.726 1.00 95.06 97 SER A C 1
ATOM 781 O O . SER A 1 97 ? 12.611 5.771 -22.386 1.00 95.06 97 SER A O 1
ATOM 783 N N . ASP A 1 98 ? 10.533 5.302 -23.099 1.00 95.62 98 ASP A N 1
ATOM 784 C CA . ASP A 1 98 ? 9.990 6.664 -23.005 1.00 95.62 98 ASP A CA 1
ATOM 785 C C . ASP A 1 98 ? 9.135 6.880 -21.742 1.00 95.62 98 ASP A C 1
ATOM 787 O O . ASP A 1 98 ? 8.481 7.915 -21.585 1.00 95.62 98 ASP A O 1
ATOM 791 N N . SER A 1 99 ? 9.128 5.899 -20.837 1.00 94.25 99 SER A N 1
ATOM 792 C CA . SER A 1 99 ? 8.365 5.921 -19.595 1.00 94.25 99 SER A CA 1
ATOM 793 C C . SER A 1 99 ? 9.121 5.231 -18.470 1.00 94.25 99 SER A C 1
ATOM 795 O O . SER A 1 99 ? 9.868 4.293 -18.708 1.00 94.25 99 SER A O 1
ATOM 797 N N . ILE A 1 100 ? 8.908 5.679 -17.241 1.00 92.19 100 ILE A N 1
ATOM 798 C CA . ILE A 1 100 ? 9.504 5.102 -16.044 1.00 92.19 100 ILE A CA 1
ATOM 799 C C . ILE A 1 100 ? 8.421 4.452 -15.187 1.00 92.19 100 ILE A C 1
ATOM 801 O O . ILE A 1 100 ? 7.378 5.052 -14.918 1.00 92.19 100 ILE A O 1
ATOM 805 N N . ILE A 1 101 ? 8.669 3.218 -14.751 1.00 89.75 101 ILE A N 1
ATOM 806 C CA . ILE A 1 101 ? 7.819 2.535 -13.776 1.00 89.75 101 ILE A CA 1
ATOM 807 C C . ILE A 1 101 ? 8.313 2.930 -12.380 1.00 89.75 101 ILE A C 1
ATOM 809 O O . ILE A 1 101 ? 9.496 2.738 -12.083 1.00 89.75 101 ILE A O 1
ATOM 813 N N . PRO A 1 102 ? 7.452 3.484 -11.514 1.00 87.31 102 PRO A N 1
ATOM 814 C CA . PRO A 1 102 ? 7.859 3.834 -10.164 1.00 87.31 102 PRO A CA 1
ATOM 815 C C . PRO A 1 102 ? 8.213 2.555 -9.390 1.00 87.31 102 PRO A C 1
ATOM 817 O O . PRO A 1 102 ? 7.393 1.646 -9.317 1.00 87.31 102 PRO A O 1
ATOM 820 N N . PRO A 1 103 ? 9.414 2.448 -8.794 1.00 82.44 103 PRO A N 1
ATOM 821 C CA . PRO A 1 103 ? 9.799 1.243 -8.052 1.00 82.44 103 PRO A CA 1
ATOM 822 C C . PRO A 1 103 ? 8.995 1.099 -6.753 1.00 82.44 103 PRO A C 1
ATOM 824 O O . PRO A 1 103 ? 8.739 -0.004 -6.274 1.00 82.44 103 PRO A O 1
ATOM 827 N N . VAL A 1 104 ? 8.585 2.237 -6.200 1.00 82.81 104 VAL A N 1
ATOM 828 C CA . VAL A 1 104 ? 7.798 2.372 -4.980 1.00 82.81 104 VAL A CA 1
ATOM 829 C C . VAL A 1 104 ? 6.340 2.020 -5.292 1.00 82.81 104 VAL A C 1
ATOM 831 O O . VAL A 1 104 ? 5.753 2.553 -6.228 1.00 82.81 104 VAL A O 1
ATOM 834 N N . GLY A 1 105 ? 5.757 1.093 -4.533 1.00 82.12 105 GLY A N 1
ATOM 835 C CA . GLY A 1 105 ? 4.351 0.685 -4.618 1.00 82.12 105 GLY A CA 1
ATOM 836 C C . GLY A 1 105 ? 3.968 -0.143 -5.849 1.00 82.12 105 GLY A C 1
ATOM 837 O O . GLY A 1 105 ? 2.886 -0.726 -5.867 1.00 82.12 105 GLY A O 1
ATOM 838 N N . HIS A 1 106 ? 4.839 -0.289 -6.850 1.00 86.94 106 HIS A N 1
ATOM 839 C CA . HIS A 1 106 ? 4.571 -1.159 -7.997 1.00 86.94 106 HIS A CA 1
ATOM 840 C C . HIS A 1 106 ? 4.329 -2.631 -7.612 1.00 86.94 106 HIS A C 1
ATOM 842 O O . HIS A 1 106 ? 3.386 -3.220 -8.138 1.00 86.94 106 HIS A O 1
ATOM 848 N N . PRO A 1 107 ? 5.047 -3.236 -6.640 1.00 88.56 107 PRO A N 1
ATOM 849 C CA . PRO A 1 107 ? 4.744 -4.597 -6.197 1.00 88.56 107 PRO A CA 1
ATOM 850 C C . PRO A 1 107 ? 3.322 -4.784 -5.642 1.00 88.56 107 PRO A C 1
ATOM 852 O O . PRO A 1 107 ? 2.816 -5.906 -5.671 1.00 88.56 107 PRO A O 1
ATOM 855 N N . CYS A 1 108 ? 2.647 -3.717 -5.183 1.00 85.62 108 CYS A N 1
ATOM 856 C CA . CYS A 1 108 ? 1.265 -3.784 -4.692 1.00 85.62 108 CYS A CA 1
ATOM 857 C C . CYS A 1 108 ? 0.295 -4.358 -5.733 1.00 85.62 108 CYS A C 1
ATOM 859 O O . CYS A 1 108 ? -0.649 -5.062 -5.373 1.00 85.62 108 CYS A O 1
ATOM 861 N N . THR A 1 109 ? 0.512 -4.060 -7.020 1.00 86.31 109 THR A N 1
ATOM 862 C CA . THR A 1 109 ? -0.396 -4.459 -8.109 1.00 86.31 109 THR A CA 1
ATOM 863 C C . THR A 1 109 ? -0.433 -5.972 -8.306 1.00 86.31 109 THR A C 1
ATOM 865 O O . THR A 1 109 ? -1.424 -6.499 -8.798 1.00 86.31 109 THR A O 1
ATOM 868 N N . ARG A 1 110 ? 0.596 -6.692 -7.837 1.00 88.75 110 ARG A N 1
ATOM 869 C CA . ARG A 1 110 ? 0.662 -8.158 -7.887 1.00 88.75 110 ARG A CA 1
ATOM 870 C C . ARG A 1 110 ? -0.178 -8.851 -6.814 1.00 88.75 110 ARG A C 1
ATOM 872 O O . ARG A 1 110 ? -0.334 -10.067 -6.866 1.00 88.75 110 ARG A O 1
ATOM 879 N N . PHE A 1 111 ? -0.719 -8.110 -5.842 1.00 89.62 111 PHE A N 1
ATOM 880 C CA . PHE A 1 111 ? -1.497 -8.663 -4.724 1.00 89.62 111 PHE A CA 1
ATOM 881 C C . PHE A 1 111 ? -2.882 -8.007 -4.597 1.00 89.62 111 PHE A C 1
ATOM 883 O O . PHE A 1 111 ? -3.221 -7.473 -3.534 1.00 89.62 111 PHE A O 1
ATOM 890 N N . PRO A 1 112 ? -3.712 -8.055 -5.654 1.00 86.62 112 PRO A N 1
ATOM 891 C CA . PRO A 1 112 ? -4.979 -7.328 -5.716 1.00 86.62 112 PRO A CA 1
ATOM 892 C C . PRO A 1 112 ? -5.977 -7.747 -4.634 1.00 86.62 112 PRO A C 1
ATOM 894 O O . PRO A 1 112 ? -6.716 -6.904 -4.138 1.00 86.62 112 PRO A O 1
ATOM 897 N N . ASP A 1 113 ? -5.987 -9.014 -4.216 1.00 89.12 113 ASP A N 1
ATOM 898 C CA . ASP A 1 113 ? -6.911 -9.493 -3.180 1.00 89.12 113 ASP A CA 1
ATOM 899 C C . ASP A 1 113 ? -6.572 -8.942 -1.792 1.00 89.12 113 ASP A C 1
ATOM 901 O O . ASP A 1 113 ? -7.453 -8.470 -1.069 1.00 89.12 113 ASP A O 1
ATOM 905 N N . LEU A 1 114 ? -5.283 -8.963 -1.426 1.00 90.62 114 LEU A N 1
ATOM 906 C CA . LEU A 1 114 ? -4.803 -8.402 -0.159 1.00 90.62 114 LEU A CA 1
ATOM 907 C C . LEU A 1 114 ? -5.028 -6.896 -0.120 1.00 90.62 114 LEU A C 1
ATOM 909 O O . LEU A 1 114 ? -5.476 -6.359 0.889 1.00 90.62 114 LEU A O 1
ATOM 913 N N . LEU A 1 115 ? -4.756 -6.237 -1.241 1.00 89.62 115 LEU A N 1
ATOM 914 C CA . LEU A 1 115 ? -4.964 -4.815 -1.407 1.00 89.62 115 LEU A CA 1
ATOM 915 C C . LEU A 1 115 ? -6.451 -4.438 -1.311 1.00 89.62 115 LEU A C 1
ATOM 917 O O . LEU A 1 115 ? -6.789 -3.523 -0.569 1.00 89.62 115 LEU A O 1
ATOM 921 N N . ARG A 1 116 ? -7.353 -5.160 -1.993 1.00 88.00 116 ARG A N 1
ATOM 922 C CA . ARG A 1 116 ? -8.806 -4.928 -1.903 1.00 88.00 116 ARG A CA 1
ATOM 923 C C . ARG A 1 116 ? -9.308 -5.053 -0.467 1.00 88.00 116 ARG A C 1
ATOM 925 O O . ARG A 1 116 ? -10.090 -4.218 -0.027 1.00 88.00 116 ARG A O 1
ATOM 932 N N . ARG A 1 117 ? -8.816 -6.047 0.280 1.00 90.38 117 ARG A N 1
ATOM 933 C CA . ARG A 1 117 ? -9.142 -6.217 1.704 1.00 90.38 117 ARG A CA 1
ATOM 934 C C . ARG A 1 117 ? -8.553 -5.101 2.573 1.00 90.38 117 ARG A C 1
ATOM 936 O O . ARG A 1 117 ? -9.224 -4.618 3.471 1.00 90.38 117 ARG A O 1
ATOM 943 N N . TYR A 1 118 ? -7.329 -4.656 2.301 1.00 90.94 118 TYR A N 1
ATOM 944 C CA . TYR A 1 118 ? -6.711 -3.546 3.038 1.00 90.94 118 TYR A CA 1
ATOM 945 C C . TYR A 1 118 ? -7.455 -2.227 2.801 1.00 90.94 118 TYR A C 1
ATOM 947 O O . TYR A 1 118 ? -7.587 -1.384 3.682 1.00 90.94 118 TYR A O 1
ATOM 955 N N . MET A 1 119 ? -8.007 -2.064 1.602 1.00 88.19 119 MET A N 1
ATOM 956 C CA . MET A 1 119 ? -8.752 -0.877 1.206 1.00 88.19 119 MET A CA 1
ATOM 957 C C . MET A 1 119 ? -10.255 -0.947 1.515 1.00 88.19 119 MET A C 1
ATOM 959 O O . MET A 1 119 ? -10.967 0.015 1.228 1.00 88.19 119 MET A O 1
ATOM 963 N N . SER A 1 120 ? -10.762 -2.027 2.125 1.00 88.06 120 SER A N 1
ATOM 964 C CA . SER A 1 120 ? -12.194 -2.215 2.408 1.00 88.06 120 SER A CA 1
ATOM 965 C C . SER A 1 120 ? -12.665 -1.487 3.676 1.00 88.06 120 SER A C 1
ATOM 967 O O . SER A 1 120 ? -13.370 -2.055 4.509 1.00 88.06 120 SER A O 1
ATOM 969 N N . TYR A 1 121 ? -12.268 -0.228 3.848 1.00 87.56 121 TYR A N 1
ATOM 970 C CA . TYR A 1 121 ? -12.668 0.608 4.979 1.00 87.56 121 TYR A CA 1
ATOM 971 C C . TYR A 1 121 ? -13.501 1.805 4.521 1.00 87.56 121 TYR A C 1
ATOM 973 O O . TYR A 1 121 ? -13.453 2.251 3.373 1.00 87.56 121 TYR A O 1
ATOM 981 N N . ARG A 1 122 ? -14.266 2.375 5.454 1.00 88.44 122 ARG A N 1
ATOM 982 C CA . ARG A 1 122 ? -15.055 3.576 5.186 1.00 88.44 122 ARG A CA 1
ATOM 983 C C . ARG A 1 122 ? -14.156 4.809 5.251 1.00 88.44 122 ARG A C 1
ATOM 985 O O . ARG A 1 122 ? -13.604 5.123 6.304 1.00 88.44 122 ARG A O 1
ATOM 992 N N . VAL A 1 123 ? -14.045 5.548 4.147 1.00 88.19 123 VAL A N 1
ATOM 993 C CA . VAL A 1 123 ? -13.345 6.846 4.121 1.00 88.19 123 VAL A CA 1
ATOM 994 C C . VAL A 1 123 ? -13.989 7.792 5.139 1.00 88.19 123 VAL A C 1
ATOM 996 O O . VAL A 1 123 ? -15.215 7.847 5.240 1.00 88.19 123 VAL A O 1
ATOM 999 N N . ASN A 1 124 ? -13.171 8.509 5.916 1.00 88.12 124 ASN A N 1
ATOM 1000 C CA . ASN A 1 124 ? -13.595 9.320 7.068 1.00 88.12 124 ASN A CA 1
ATOM 1001 C C . ASN A 1 124 ? -14.299 8.536 8.201 1.00 88.12 124 ASN A C 1
ATOM 1003 O O . ASN A 1 124 ? -14.737 9.140 9.176 1.00 88.12 124 ASN A O 1
ATOM 1007 N N . GLY A 1 125 ? -14.423 7.213 8.111 1.00 88.06 125 GLY A N 1
ATOM 1008 C CA . GLY A 1 125 ? -14.891 6.369 9.210 1.00 88.06 125 GLY A CA 1
ATOM 1009 C C . GLY A 1 125 ? -13.781 6.071 10.216 1.00 88.06 125 GLY A C 1
ATOM 1010 O O . GLY A 1 125 ? -12.676 6.607 10.106 1.00 88.06 125 GLY A O 1
ATOM 1011 N N . SER A 1 126 ? -14.076 5.187 11.169 1.00 88.25 126 SER A N 1
ATOM 1012 C CA . SER A 1 126 ? -13.050 4.590 12.028 1.00 88.25 126 SER A CA 1
ATOM 1013 C C . SER A 1 126 ? -12.097 3.744 11.186 1.00 88.25 126 SER A C 1
ATOM 1015 O O . SER A 1 126 ? -12.539 3.004 10.302 1.00 88.25 126 SER A O 1
ATOM 1017 N N . CYS A 1 127 ? -10.800 3.842 11.454 1.00 88.94 127 CYS A N 1
ATOM 1018 C CA . CYS A 1 127 ? -9.822 2.924 10.897 1.00 88.94 127 CYS A CA 1
ATOM 1019 C C . CYS A 1 127 ? -10.100 1.512 11.442 1.00 88.94 127 CYS A C 1
ATOM 1021 O O . CYS A 1 127 ? -10.248 1.375 12.659 1.00 88.94 127 CYS A O 1
ATOM 1023 N N . PRO A 1 128 ? -10.209 0.479 10.588 1.00 89.88 128 PRO A N 1
ATOM 1024 C CA . PRO A 1 128 ? -10.154 -0.903 11.053 1.00 89.88 128 PRO A CA 1
ATOM 1025 C C . PRO A 1 128 ? -8.783 -1.218 11.657 1.00 89.88 128 PRO A C 1
ATOM 1027 O O . PRO A 1 128 ? -7.791 -0.579 11.301 1.00 89.88 128 PRO A O 1
ATOM 1030 N N . ASP A 1 129 ? -8.748 -2.228 12.521 1.00 89.88 129 ASP A N 1
ATOM 1031 C CA . ASP A 1 129 ? -7.515 -2.841 13.009 1.00 89.88 129 ASP A CA 1
ATOM 1032 C C . ASP A 1 129 ? -6.982 -3.832 11.962 1.00 89.88 129 ASP A C 1
ATOM 1034 O O . ASP A 1 129 ? -7.376 -4.996 11.890 1.00 89.88 129 ASP A O 1
ATOM 1038 N N . ASP A 1 130 ? -6.167 -3.316 11.047 1.00 90.88 130 ASP A N 1
ATOM 1039 C CA . ASP A 1 130 ? -5.628 -4.026 9.888 1.00 90.88 130 ASP A CA 1
ATOM 1040 C C . ASP A 1 130 ? -4.092 -4.008 9.857 1.00 90.88 130 ASP A C 1
ATOM 1042 O O . ASP A 1 130 ? -3.483 -4.134 8.791 1.00 90.88 130 ASP A O 1
ATOM 1046 N N . GLU A 1 131 ? -3.457 -3.903 11.030 1.00 90.75 131 GLU A N 1
ATOM 1047 C CA . GLU A 1 131 ? -1.998 -3.847 11.185 1.00 90.75 131 GLU A CA 1
ATOM 1048 C C . GLU A 1 131 ? -1.309 -5.049 10.522 1.00 90.75 131 GLU A C 1
ATOM 1050 O O . GLU A 1 131 ? -0.420 -4.882 9.685 1.00 90.75 131 GLU A O 1
ATOM 1055 N N . ILE A 1 132 ? -1.786 -6.265 10.806 1.00 94.06 132 ILE A N 1
ATOM 1056 C CA . ILE A 1 132 ? -1.236 -7.514 10.250 1.00 94.06 132 ILE A CA 1
ATOM 1057 C C . ILE A 1 132 ? -1.354 -7.536 8.719 1.00 94.06 132 ILE A C 1
ATOM 1059 O O . ILE A 1 132 ? -0.453 -7.994 8.009 1.00 94.06 132 ILE A O 1
ATOM 1063 N N . LEU A 1 133 ? -2.474 -7.039 8.187 1.00 93.69 133 LEU A N 1
ATOM 1064 C CA . LEU A 1 133 ? -2.710 -6.991 6.748 1.00 93.69 133 LEU A CA 1
ATOM 1065 C C . LEU A 1 133 ? -1.800 -5.957 6.073 1.00 93.69 133 LEU A C 1
ATOM 1067 O O . LEU A 1 133 ? -1.214 -6.253 5.028 1.00 93.69 133 LEU A O 1
ATOM 1071 N N . GLY A 1 134 ? -1.628 -4.790 6.697 1.00 93.31 134 GLY A N 1
ATOM 1072 C CA . GLY A 1 134 ? -0.677 -3.767 6.269 1.00 93.31 134 GLY A CA 1
ATOM 1073 C C . GLY A 1 134 ? 0.763 -4.280 6.280 1.00 93.31 134 GLY A C 1
ATOM 1074 O O . GLY A 1 134 ? 1.467 -4.157 5.280 1.00 93.31 134 GLY A O 1
ATOM 1075 N N . GLN A 1 135 ? 1.185 -4.953 7.353 1.00 94.69 135 GLN A N 1
ATOM 1076 C CA . GLN A 1 135 ? 2.515 -5.554 7.451 1.00 94.69 135 GLN A CA 1
ATOM 1077 C C . GLN A 1 135 ? 2.747 -6.605 6.362 1.00 94.69 135 GLN A C 1
ATOM 1079 O O . GLN A 1 135 ? 3.807 -6.632 5.736 1.00 94.69 135 GLN A O 1
ATOM 1084 N N . LYS A 1 136 ? 1.750 -7.454 6.084 1.00 94.62 136 LYS A N 1
ATOM 1085 C CA . LYS A 1 136 ? 1.838 -8.448 5.007 1.00 94.62 136 LYS A CA 1
ATOM 1086 C C . LYS A 1 136 ? 2.060 -7.788 3.647 1.00 94.62 136 LYS A C 1
ATOM 1088 O O . LYS A 1 136 ? 2.851 -8.299 2.860 1.00 94.62 136 LYS A O 1
ATOM 1093 N N . LEU A 1 137 ? 1.386 -6.673 3.368 1.00 93.50 137 LEU A N 1
ATOM 1094 C CA . LEU A 1 137 ? 1.580 -5.901 2.139 1.00 93.50 137 LEU A CA 1
ATOM 1095 C C . LEU A 1 137 ? 2.975 -5.256 2.087 1.00 93.50 137 LEU A C 1
ATOM 1097 O O . LEU A 1 137 ? 3.656 -5.372 1.067 1.00 93.50 137 LEU A O 1
ATOM 1101 N N . LEU A 1 138 ? 3.447 -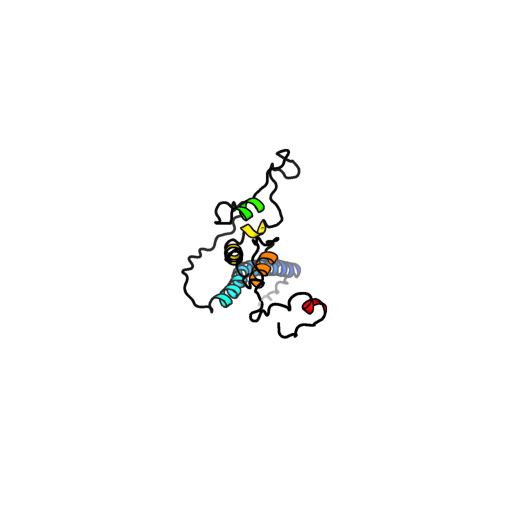4.666 3.186 1.00 93.19 138 LEU A N 1
ATOM 1102 C CA . LEU A 1 138 ? 4.791 -4.079 3.278 1.00 93.19 138 LEU A CA 1
ATOM 1103 C C . LEU A 1 138 ? 5.893 -5.117 3.027 1.00 93.19 138 LEU A C 1
ATOM 1105 O O . LEU A 1 138 ? 6.777 -4.891 2.206 1.00 93.19 138 LEU A O 1
ATOM 1109 N N . LEU A 1 139 ? 5.795 -6.304 3.637 1.00 93.38 139 LEU A N 1
ATOM 1110 C CA . LEU A 1 139 ? 6.729 -7.418 3.405 1.00 93.38 139 LEU A CA 1
ATOM 1111 C C . LEU A 1 139 ? 6.726 -7.920 1.952 1.00 93.38 139 LEU A C 1
ATOM 1113 O O . LEU A 1 139 ? 7.664 -8.586 1.517 1.00 93.38 139 LEU A O 1
ATOM 1117 N N . LYS A 1 140 ? 5.670 -7.617 1.194 1.00 91.50 140 LYS A N 1
AT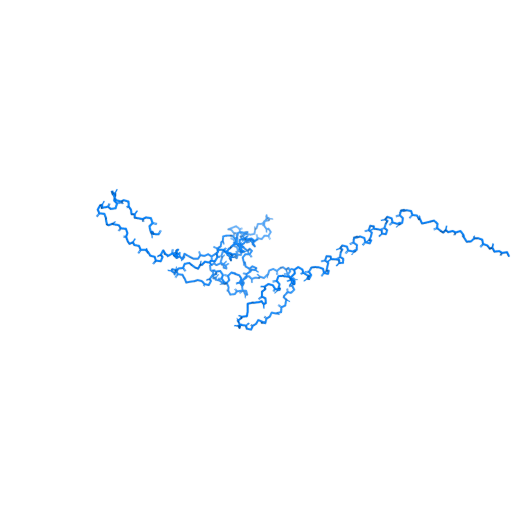OM 1118 C CA . LYS A 1 140 ? 5.553 -7.907 -0.238 1.00 91.50 140 LYS A CA 1
ATOM 1119 C C . LYS A 1 140 ? 6.044 -6.754 -1.128 1.00 91.50 140 LYS A C 1
ATOM 1121 O O . LYS A 1 140 ? 5.912 -6.844 -2.346 1.00 91.50 140 LYS A O 1
ATOM 1126 N N . GLY A 1 141 ? 6.618 -5.700 -0.543 1.00 88.81 141 GLY A N 1
ATOM 1127 C CA . GLY A 1 141 ? 7.132 -4.525 -1.251 1.00 88.81 141 GLY A CA 1
ATOM 1128 C C . GLY A 1 141 ? 6.062 -3.485 -1.589 1.00 88.81 141 GLY A C 1
ATOM 1129 O O . GLY A 1 141 ? 6.285 -2.633 -2.446 1.00 88.81 141 GLY A O 1
ATOM 1130 N N . CYS A 1 142 ? 4.887 -3.560 -0.961 1.00 89.06 142 CYS A N 1
ATOM 1131 C CA . CYS A 1 142 ? 3.823 -2.584 -1.151 1.00 89.06 142 CYS A CA 1
ATOM 1132 C C . CYS A 1 142 ? 4.025 -1.383 -0.216 1.00 89.06 142 CYS A C 1
ATOM 1134 O O . CYS A 1 142 ? 3.344 -1.243 0.797 1.00 89.06 142 CYS A O 1
ATOM 1136 N N . GLU A 1 143 ? 5.003 -0.542 -0.540 1.00 87.88 143 GLU A N 1
ATOM 1137 C CA . GLU A 1 143 ? 5.289 0.701 0.178 1.00 87.88 143 GLU A CA 1
ATOM 1138 C C . GLU A 1 143 ? 5.251 1.886 -0.799 1.00 87.88 143 GLU A C 1
ATOM 1140 O O . GLU A 1 143 ? 5.846 1.764 -1.869 1.00 87.88 143 GLU A O 1
ATOM 1145 N N . PRO A 1 144 ? 4.587 3.013 -0.471 1.00 87.31 144 PRO A N 1
ATOM 1146 C CA . PRO A 1 144 ? 3.733 3.219 0.696 1.00 87.31 144 PRO A CA 1
ATOM 1147 C C . PRO A 1 144 ? 2.396 2.483 0.549 1.00 87.31 144 PRO A C 1
ATOM 1149 O O . PRO A 1 144 ? 1.910 2.249 -0.559 1.00 87.31 144 PRO A O 1
ATOM 1152 N N . LEU A 1 145 ? 1.769 2.154 1.680 1.00 89.12 145 LEU A N 1
ATOM 1153 C CA . LEU A 1 145 ? 0.441 1.547 1.673 1.00 89.12 145 LEU A CA 1
ATOM 1154 C C . LEU A 1 145 ? -0.599 2.561 1.162 1.00 89.12 145 LEU A C 1
ATOM 1156 O O . LEU A 1 145 ? -0.714 3.657 1.722 1.00 89.12 145 LEU A O 1
ATOM 1160 N N . PRO A 1 146 ? -1.389 2.221 0.128 1.00 82.50 146 PRO A N 1
ATOM 1161 C CA . PRO A 1 146 ? -2.363 3.137 -0.447 1.00 82.50 146 PRO A CA 1
ATOM 1162 C C . PRO A 1 146 ? -3.591 3.249 0.460 1.00 82.50 146 PRO A C 1
ATOM 1164 O O . PRO A 1 146 ? -4.579 2.531 0.303 1.00 82.50 146 PRO A O 1
ATOM 1167 N N . ARG A 1 147 ? -3.539 4.174 1.423 1.00 82.00 147 ARG A N 1
ATOM 1168 C CA . ARG A 1 147 ? -4.656 4.471 2.324 1.00 82.00 147 ARG A CA 1
ATOM 1169 C C . ARG A 1 147 ? -5.051 5.945 2.248 1.00 82.00 147 ARG A C 1
ATOM 1171 O O . ARG A 1 147 ? -4.267 6.848 2.517 1.00 82.00 147 ARG A O 1
ATOM 1178 N N . ARG A 1 148 ? -6.316 6.198 1.923 1.00 79.38 148 ARG A N 1
ATOM 1179 C CA . ARG A 1 148 ? -7.027 7.459 2.202 1.00 79.38 148 ARG A CA 1
ATOM 1180 C C . ARG A 1 148 ? -7.220 7.631 3.712 1.00 79.38 148 ARG A C 1
ATOM 1182 O O . ARG A 1 148 ? -7.420 6.647 4.418 1.00 79.38 148 ARG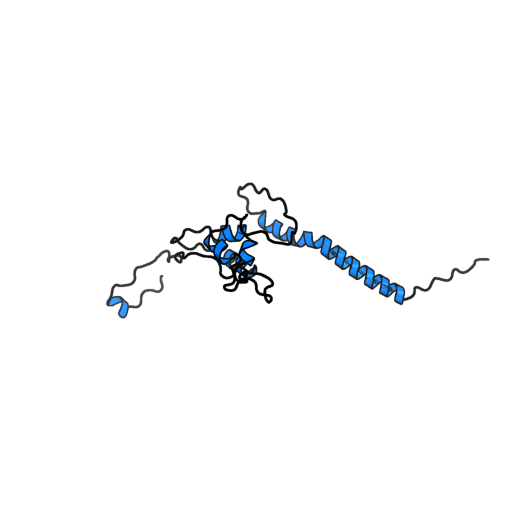 A O 1
ATOM 1189 N N . ARG A 1 149 ? -7.242 8.870 4.202 1.00 85.12 149 ARG A N 1
ATOM 1190 C CA . ARG A 1 149 ? -7.374 9.176 5.637 1.00 85.12 149 ARG A CA 1
ATOM 1191 C C . ARG A 1 149 ? -8.638 8.531 6.243 1.00 85.12 149 ARG A C 1
ATOM 1193 O O . ARG A 1 149 ? -9.755 8.783 5.788 1.00 85.12 149 ARG A O 1
ATOM 1200 N N . CYS A 1 150 ? -8.453 7.703 7.266 1.00 88.81 150 CYS A N 1
ATOM 1201 C CA . CYS A 1 150 ? -9.493 7.270 8.202 1.00 88.81 150 CYS A CA 1
ATOM 1202 C C . CYS A 1 150 ? -9.213 7.908 9.569 1.00 88.81 150 CYS A C 1
ATOM 1204 O O . CYS A 1 150 ? -8.118 8.423 9.805 1.00 88.81 150 CYS A O 1
ATOM 1206 N N . ARG A 1 151 ? -10.218 7.946 10.444 1.00 88.00 151 ARG A N 1
ATOM 1207 C CA . ARG A 1 151 ? -10.070 8.475 11.801 1.00 88.00 151 ARG A CA 1
ATOM 1208 C C . ARG A 1 151 ? -9.563 7.355 12.707 1.00 88.00 151 ARG A C 1
ATOM 1210 O O . ARG A 1 151 ? -10.130 6.264 12.632 1.00 88.00 151 ARG A O 1
ATOM 1217 N N . PRO A 1 152 ? -8.533 7.589 13.535 1.00 84.94 152 PRO A N 1
ATOM 1218 C CA . PRO A 1 152 ? -8.149 6.606 14.540 1.00 84.94 152 PRO A CA 1
ATOM 1219 C C . PRO A 1 152 ? -9.366 6.270 15.407 1.00 84.94 152 PRO A C 1
ATOM 1221 O O . PRO A 1 152 ? -10.259 7.108 15.576 1.00 84.94 152 PRO A O 1
ATOM 1224 N N . ALA A 1 153 ? -9.422 5.037 15.907 1.00 80.81 153 ALA A N 1
ATOM 1225 C CA . ALA A 1 153 ? -10.476 4.643 16.829 1.00 80.81 153 ALA A CA 1
ATOM 1226 C C . ALA A 1 153 ? -10.463 5.595 18.037 1.00 80.81 153 ALA A C 1
ATOM 1228 O O . ALA A 1 153 ? -9.407 5.852 18.616 1.00 80.81 153 ALA A O 1
ATOM 1229 N N . ALA A 1 154 ? -11.625 6.154 18.372 1.00 76.19 154 ALA A N 1
ATOM 1230 C CA . ALA A 1 154 ? -11.777 6.934 19.591 1.00 76.19 154 ALA A CA 1
ATOM 1231 C C . ALA A 1 154 ? -11.802 5.989 20.800 1.00 76.19 154 ALA A C 1
ATOM 1233 O O . ALA A 1 154 ? -12.249 4.843 20.685 1.00 76.19 154 ALA A O 1
ATOM 1234 N N . GLN A 1 155 ? -11.349 6.478 21.953 1.00 77.38 155 GLN A N 1
ATOM 1235 C CA . GLN A 1 155 ? -11.538 5.787 23.228 1.00 77.38 155 GLN A CA 1
ATOM 1236 C C . GLN A 1 155 ? -13.037 5.543 23.454 1.00 77.38 155 GLN A C 1
ATOM 1238 O O . GLN A 1 155 ? -13.859 6.415 23.165 1.00 77.38 155 GLN A O 1
ATOM 1243 N N . GLN A 1 156 ? -13.395 4.347 23.935 1.00 75.31 156 GLN A N 1
ATOM 1244 C CA . GLN A 1 156 ? -14.798 3.975 24.168 1.00 75.31 156 GLN A CA 1
ATOM 1245 C C . GLN A 1 156 ? -15.462 4.901 25.198 1.00 75.31 156 GLN A C 1
ATOM 1247 O O . GLN A 1 156 ? -16.627 5.254 25.042 1.00 75.31 156 GLN A O 1
ATOM 1252 N N . GLU A 1 157 ? -14.695 5.339 26.197 1.00 79.94 157 GLU A N 1
ATOM 1253 C CA . GLU A 1 157 ? -15.120 6.245 27.266 1.00 79.94 157 GLU A CA 1
ATOM 1254 C C . GLU A 1 157 ? -14.433 7.608 27.131 1.00 79.94 157 GLU A C 1
ATOM 1256 O O . GLU A 1 157 ? -13.806 8.116 28.056 1.00 79.94 157 GLU A O 1
ATOM 1261 N N . TYR A 1 158 ? -14.525 8.218 25.946 1.00 79.56 158 TYR A N 1
ATOM 1262 C CA . TYR A 1 158 ? -14.040 9.584 25.780 1.00 79.56 158 TYR A CA 1
ATOM 1263 C C . TYR A 1 158 ? -14.829 10.547 26.678 1.00 79.56 158 TYR A C 1
ATOM 1265 O O . TYR A 1 158 ? -16.031 10.755 26.489 1.00 79.56 158 TYR A O 1
ATOM 1273 N N . VAL A 1 159 ? -14.126 11.168 27.622 1.00 81.12 159 VAL A N 1
ATOM 1274 C CA . VAL A 1 159 ? -14.623 12.295 28.410 1.00 81.12 159 VAL A CA 1
ATOM 1275 C C . VAL A 1 159 ? -14.024 13.565 27.823 1.00 81.12 159 VAL A C 1
ATOM 1277 O O . VAL A 1 159 ? -12.807 13.669 27.656 1.00 81.12 159 VAL A O 1
ATOM 1280 N N . GLU A 1 160 ? -14.878 14.529 27.483 1.00 82.94 160 GLU A N 1
ATOM 1281 C CA . GLU A 1 160 ? -14.413 15.829 27.007 1.00 82.94 160 GLU A CA 1
ATOM 1282 C C . GLU A 1 160 ? -13.542 16.488 28.095 1.00 82.94 160 GLU A C 1
ATOM 1284 O O . GLU A 1 160 ? -13.947 16.519 29.262 1.00 82.94 160 GLU A O 1
ATOM 1289 N N . PRO A 1 161 ? -12.333 16.976 27.758 1.00 85.19 161 PRO A N 1
ATOM 1290 C CA . PRO A 1 161 ? -11.469 17.626 28.732 1.00 85.19 161 PRO A CA 1
ATOM 1291 C C . PRO A 1 161 ? -12.133 18.887 29.296 1.00 85.19 161 PRO A C 1
ATOM 1293 O O . PRO A 1 161 ? -13.000 19.490 28.663 1.00 85.19 161 PRO A O 1
ATOM 1296 N N . TYR A 1 162 ? -11.694 19.306 30.486 1.00 87.94 162 TYR A N 1
ATOM 1297 C CA . TYR A 1 162 ? -12.199 20.523 31.122 1.00 87.94 162 TYR A CA 1
ATOM 1298 C C . TYR A 1 162 ? -12.127 21.729 30.166 1.00 87.94 162 TYR A C 1
ATOM 1300 O O . TYR A 1 162 ? -11.181 21.845 29.381 1.00 87.94 162 TYR A O 1
ATOM 1308 N N . PRO A 1 163 ? -13.101 22.653 30.209 1.00 91.62 163 PRO A N 1
ATOM 1309 C CA . PRO A 1 163 ? -13.035 23.861 29.402 1.00 91.62 163 PRO A CA 1
ATOM 1310 C C . PRO A 1 163 ? -11.888 24.774 29.865 1.00 91.62 163 PRO A C 1
ATOM 1312 O O . PRO A 1 163 ? -11.452 24.750 31.019 1.00 91.62 163 PRO A O 1
ATOM 1315 N N . LEU A 1 164 ? -11.413 25.641 28.967 1.00 90.94 164 LEU A N 1
ATOM 1316 C CA . LEU A 1 164 ? -10.489 26.715 29.340 1.00 90.94 164 LEU A CA 1
ATOM 1317 C C . LEU A 1 164 ? -11.190 27.696 30.305 1.00 90.94 164 LEU A C 1
ATOM 1319 O O . LEU A 1 164 ? -12.345 28.050 30.058 1.00 90.94 164 LEU A O 1
ATOM 1323 N N . PRO A 1 165 ? -10.513 28.194 31.360 1.00 92.75 165 PRO A N 1
ATOM 1324 C CA . PRO A 1 165 ? -9.084 28.047 31.665 1.00 92.75 165 PRO A CA 1
ATOM 1325 C C . PRO A 1 165 ? -8.743 26.872 32.599 1.00 92.75 165 PRO A C 1
ATOM 1327 O O . PRO A 1 165 ? -7.575 26.703 32.940 1.00 92.75 165 PRO A O 1
ATOM 1330 N N . GLU A 1 166 ? -9.730 26.098 33.048 1.00 89.44 166 GLU A N 1
ATOM 1331 C CA . GLU A 1 166 ? -9.564 25.069 34.082 1.00 89.44 166 GLU A CA 1
ATOM 1332 C C . GLU A 1 166 ? -8.592 23.969 33.631 1.00 89.44 166 GLU A C 1
ATOM 1334 O O . GLU A 1 166 ? -7.674 23.614 34.371 1.00 89.44 166 GLU A O 1
ATOM 1339 N N . SER A 1 167 ? -8.653 23.581 32.352 1.00 92.44 167 SER A N 1
ATOM 1340 C CA . SER A 1 167 ? -7.708 22.637 31.738 1.00 92.44 167 SER A CA 1
ATOM 1341 C C . SER A 1 167 ? -6.232 23.043 31.796 1.00 92.44 167 SER A C 1
ATOM 1343 O O . SER A 1 167 ? -5.371 22.193 31.588 1.00 92.44 167 SER A O 1
ATOM 1345 N N . LEU A 1 168 ? -5.912 24.320 32.040 1.00 92.88 168 LEU A N 1
ATOM 1346 C CA . LEU A 1 168 ? -4.524 24.786 32.154 1.00 92.88 168 LEU A CA 1
ATOM 1347 C C . LEU A 1 168 ? -3.900 24.435 33.509 1.00 92.88 168 LEU A C 1
ATOM 1349 O O . LEU A 1 168 ? -2.676 24.427 33.624 1.00 92.88 168 LEU A O 1
ATOM 1353 N N . TRP A 1 169 ? -4.725 24.180 34.527 1.00 91.62 169 TRP A N 1
ATOM 1354 C CA . TRP A 1 169 ? -4.281 24.063 35.918 1.00 91.62 169 TRP A CA 1
ATOM 1355 C C . TRP A 1 169 ? -4.740 22.775 36.612 1.00 91.62 169 TRP A C 1
ATOM 1357 O O . TRP A 1 169 ? -4.288 22.502 37.723 1.00 91.62 169 TRP A O 1
ATOM 1367 N N . THR A 1 170 ? -5.599 21.972 35.980 1.00 86.81 170 THR A N 1
ATOM 1368 C CA . THR A 1 170 ? -6.098 20.700 36.526 1.00 86.81 170 THR A CA 1
ATOM 1369 C C . THR A 1 170 ? -5.627 19.506 35.702 1.00 86.81 170 THR A C 1
ATOM 1371 O O . THR A 1 170 ? -5.861 19.455 34.494 1.00 86.81 170 THR A O 1
ATOM 1374 N N . THR A 1 171 ? -5.021 18.514 36.354 1.00 84.88 171 THR A N 1
ATOM 1375 C CA . THR A 1 171 ? -4.672 17.236 35.719 1.00 84.88 171 THR A CA 1
ATOM 1376 C C . THR A 1 171 ? -5.922 16.348 35.631 1.00 84.88 171 THR A C 1
ATOM 1378 O O . THR A 1 171 ? -6.536 16.099 36.672 1.00 84.88 171 THR A O 1
ATOM 1381 N N . PRO A 1 172 ? -6.327 15.875 34.438 1.00 78.69 172 PRO A N 1
ATOM 1382 C CA . PRO A 1 172 ? -7.434 14.927 34.305 1.00 78.69 172 PRO A CA 1
ATOM 1383 C C . PRO A 1 172 ? -7.070 13.564 34.917 1.00 78.69 172 PRO A C 1
ATOM 1385 O O . PRO A 1 172 ? -5.895 13.261 35.122 1.00 78.69 172 PRO A O 1
ATOM 1388 N N . SER A 1 173 ? -8.073 12.742 35.232 1.00 78.69 173 SER A N 1
ATOM 1389 C CA . SER A 1 173 ? -7.843 11.385 35.739 1.00 78.69 173 SER A CA 1
ATOM 1390 C C . SER A 1 173 ? -7.295 10.458 34.649 1.00 78.69 173 SER A C 1
ATOM 1392 O O . SER A 1 173 ? -7.708 10.549 33.498 1.00 78.69 173 SER A O 1
ATOM 1394 N N . ASP A 1 174 ? -6.447 9.497 35.033 1.00 73.56 174 ASP A N 1
ATOM 1395 C CA . ASP A 1 174 ? -5.858 8.464 34.150 1.00 73.56 174 ASP A CA 1
ATOM 1396 C C . ASP A 1 174 ? -6.870 7.425 33.616 1.00 73.56 174 ASP A C 1
ATOM 1398 O O . ASP A 1 174 ? -6.499 6.377 33.097 1.00 73.56 174 ASP A O 1
ATOM 1402 N N . SER A 1 175 ? -8.169 7.667 33.768 1.00 68.06 175 SER A N 1
ATOM 1403 C CA . SER A 1 175 ? -9.234 6.727 33.405 1.00 68.06 175 SER A CA 1
ATOM 1404 C C . SER A 1 175 ? -9.626 6.766 31.922 1.00 68.06 175 SER A C 1
ATOM 1406 O O . SER A 1 175 ? -10.630 6.162 31.563 1.00 68.06 175 SER A O 1
ATOM 1408 N N . SER A 1 176 ? -8.896 7.508 31.085 1.00 55.19 176 SER A N 1
ATOM 1409 C CA . SER A 1 176 ? -9.155 7.667 29.645 1.00 55.19 176 SER A CA 1
ATOM 1410 C C . SER A 1 176 ? -8.434 6.624 28.801 1.00 55.19 176 SER A C 1
ATOM 1412 O O . SER A 1 176 ? -7.191 6.565 28.923 1.00 55.19 176 SER A O 1
#